Protein AF-A0A2R6HQU1-F1 (afdb_monomer)

Structure (mmCIF, N/CA/C/O backbone):
data_AF-A0A2R6HQU1-F1
#
_entry.id   AF-A0A2R6HQU1-F1
#
loop_
_atom_site.group_PDB
_atom_site.id
_atom_site.type_symbol
_atom_site.label_atom_id
_atom_site.label_alt_id
_atom_site.label_comp_id
_atom_site.label_asym_id
_atom_site.label_entity_id
_atom_site.label_seq_id
_atom_site.pdbx_PDB_ins_code
_atom_site.Cartn_x
_atom_site.Cartn_y
_atom_site.Cartn_z
_atom_site.occupancy
_atom_site.B_iso_or_equiv
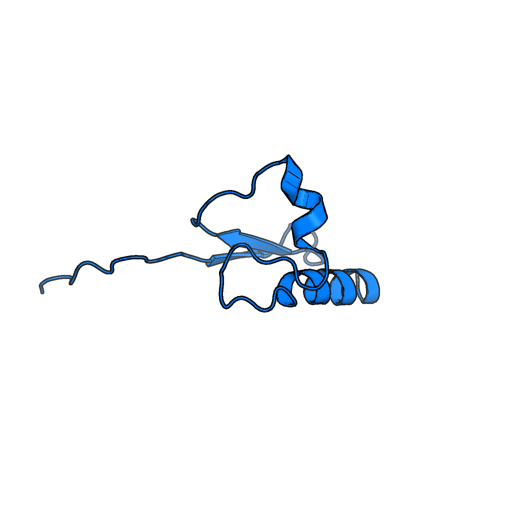_atom_site.auth_seq_id
_atom_site.auth_comp_id
_atom_site.auth_asym_id
_atom_site.auth_atom_id
_atom_site.pdbx_PDB_model_num
ATOM 1 N N . MET A 1 1 ? 20.891 -23.739 20.141 1.00 46.16 1 MET A N 1
ATOM 2 C CA . MET A 1 1 ? 20.587 -22.337 19.800 1.00 46.16 1 MET A CA 1
ATOM 3 C C . MET A 1 1 ? 19.077 -22.242 19.794 1.00 46.16 1 MET A C 1
ATOM 5 O O . MET A 1 1 ? 18.454 -22.756 18.876 1.00 46.16 1 MET A O 1
ATOM 9 N N . GLU A 1 2 ? 18.504 -21.764 20.894 1.00 42.34 2 GLU A N 1
ATOM 10 C CA . GLU A 1 2 ? 17.066 -21.512 21.005 1.00 42.34 2 GLU A CA 1
ATOM 11 C C . GLU A 1 2 ? 16.719 -20.381 20.036 1.00 42.34 2 GLU A C 1
ATOM 13 O O . GLU A 1 2 ? 17.276 -19.289 20.137 1.00 42.34 2 GLU A O 1
ATOM 18 N N . ARG A 1 3 ? 15.869 -20.662 19.045 1.00 51.34 3 ARG A N 1
ATOM 19 C CA . ARG A 1 3 ? 15.225 -19.601 18.275 1.00 51.34 3 ARG A CA 1
ATOM 20 C C . ARG A 1 3 ? 14.149 -19.035 19.190 1.00 51.34 3 ARG A C 1
ATOM 22 O O . ARG A 1 3 ? 13.200 -19.747 19.504 1.00 51.34 3 ARG A O 1
ATOM 29 N N . GLY A 1 4 ? 14.343 -17.807 19.665 1.00 46.88 4 GLY A N 1
ATOM 30 C CA . G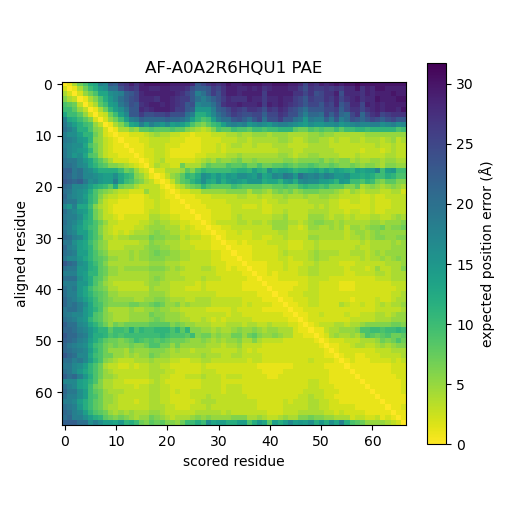LY A 1 4 ? 13.252 -17.049 20.262 1.00 46.88 4 GLY A CA 1
ATOM 31 C C . GLY A 1 4 ? 12.138 -16.944 19.227 1.00 46.88 4 GLY A C 1
ATOM 32 O O . GLY A 1 4 ? 12.413 -16.639 18.067 1.00 46.88 4 GLY A O 1
ATOM 33 N N . GLN A 1 5 ? 10.922 -17.292 19.629 1.00 52.75 5 GLN A N 1
ATOM 34 C CA . GLN A 1 5 ? 9.715 -17.068 18.848 1.00 52.75 5 GLN A CA 1
ATOM 35 C C . GLN A 1 5 ? 9.662 -15.565 18.515 1.00 52.75 5 GLN A C 1
ATOM 37 O O . GLN A 1 5 ? 9.580 -14.751 19.433 1.00 52.75 5 GLN A O 1
ATOM 42 N N . ALA A 1 6 ? 9.805 -15.195 17.239 1.00 54.75 6 ALA A N 1
ATOM 43 C CA . ALA A 1 6 ? 9.442 -13.859 16.784 1.00 54.75 6 ALA A CA 1
ATOM 44 C C . ALA A 1 6 ? 7.916 -13.856 16.697 1.00 54.75 6 ALA A C 1
ATOM 46 O O . ALA A 1 6 ? 7.331 -14.613 15.922 1.00 54.75 6 ALA A O 1
ATOM 47 N N . GLU A 1 7 ? 7.287 -13.125 17.604 1.00 60.75 7 GLU A N 1
ATOM 48 C CA . GLU A 1 7 ? 5.862 -12.839 17.535 1.00 60.75 7 GLU A CA 1
ATOM 49 C C . GLU A 1 7 ? 5.733 -11.693 16.512 1.00 60.75 7 GLU A C 1
ATOM 51 O O . GLU A 1 7 ? 6.372 -10.657 16.692 1.00 60.75 7 GLU A O 1
ATOM 56 N N . ASP A 1 8 ? 5.028 -11.973 15.407 1.00 62.44 8 ASP A N 1
ATOM 57 C CA . ASP A 1 8 ? 4.763 -11.116 14.234 1.00 62.44 8 ASP A CA 1
ATOM 58 C C . ASP A 1 8 ? 5.967 -10.831 13.301 1.00 62.44 8 ASP A C 1
ATOM 60 O O . ASP A 1 8 ? 6.599 -9.779 13.346 1.00 62.44 8 ASP A O 1
ATOM 64 N N . ASP A 1 9 ? 6.283 -11.783 12.413 1.00 69.19 9 ASP A N 1
ATOM 65 C CA . ASP A 1 9 ? 7.237 -11.591 11.303 1.00 69.19 9 ASP A CA 1
ATOM 66 C C . ASP A 1 9 ? 6.448 -11.351 9.998 1.00 69.19 9 ASP A C 1
ATOM 68 O O . ASP A 1 9 ? 6.350 -12.226 9.134 1.00 69.19 9 ASP A O 1
ATOM 72 N N . ASP A 1 10 ? 5.810 -10.182 9.882 1.00 83.62 10 ASP A N 1
ATOM 73 C CA . ASP A 1 10 ? 5.163 -9.767 8.632 1.00 83.62 10 ASP A CA 1
ATOM 74 C C . ASP A 1 10 ? 6.234 -9.602 7.543 1.00 83.62 10 ASP A C 1
ATOM 76 O O . ASP A 1 10 ? 7.116 -8.739 7.613 1.00 83.62 10 ASP A O 1
ATOM 80 N N . THR A 1 11 ? 6.184 -10.463 6.526 1.00 92.75 11 THR A N 1
ATOM 81 C CA . THR A 1 11 ? 7.154 -10.462 5.428 1.00 92.75 11 THR A CA 1
ATOM 82 C C . THR A 1 11 ? 6.632 -9.639 4.260 1.00 92.75 11 THR A C 1
ATOM 84 O O . THR A 1 11 ? 5.508 -9.839 3.815 1.00 92.75 11 THR A O 1
ATOM 87 N N . ILE A 1 12 ? 7.480 -8.761 3.713 1.00 93.56 12 ILE A N 1
ATOM 88 C CA . ILE A 1 12 ? 7.191 -7.998 2.492 1.00 93.56 12 ILE A CA 1
ATOM 89 C C . ILE A 1 12 ? 7.939 -8.605 1.300 1.00 93.56 12 ILE A C 1
ATOM 91 O O . ILE A 1 12 ? 9.163 -8.760 1.319 1.00 93.56 12 ILE A O 1
ATOM 95 N N . TYR A 1 13 ? 7.211 -8.872 0.221 1.00 95.06 13 TYR A N 1
ATOM 96 C CA . TYR A 1 13 ? 7.714 -9.354 -1.059 1.00 95.06 13 TYR A CA 1
ATOM 97 C C . TYR A 1 13 ? 7.665 -8.240 -2.099 1.00 95.06 13 TYR A C 1
ATOM 99 O O . TYR A 1 13 ? 6.619 -7.638 -2.338 1.00 95.06 13 TYR A O 1
ATOM 107 N N . VAL A 1 14 ? 8.788 -8.010 -2.778 1.00 94.88 14 VAL A N 1
ATOM 108 C CA . VAL A 1 14 ? 8.865 -7.096 -3.923 1.00 94.88 14 VAL A CA 1
ATOM 109 C C . VAL A 1 14 ? 9.358 -7.872 -5.133 1.00 94.88 14 VAL A C 1
ATOM 111 O O . VAL A 1 14 ? 10.383 -8.551 -5.073 1.00 94.88 14 VAL A O 1
ATOM 114 N N . SER A 1 15 ? 8.626 -7.781 -6.237 1.00 94.38 15 SER A N 1
ATOM 115 C CA . SER A 1 15 ? 8.953 -8.477 -7.484 1.00 94.38 15 SER A CA 1
ATOM 116 C C . SER A 1 15 ? 8.779 -7.552 -8.680 1.00 94.38 15 SER A C 1
ATOM 118 O O . SER A 1 15 ? 7.823 -6.784 -8.731 1.00 94.38 15 SER A O 1
ATOM 120 N N . ALA A 1 16 ? 9.702 -7.619 -9.636 1.00 93.94 16 ALA A N 1
ATOM 121 C CA . ALA A 1 16 ? 9.536 -6.985 -10.940 1.00 93.94 16 ALA A CA 1
ATOM 122 C C . ALA A 1 16 ? 8.663 -7.873 -11.840 1.00 93.94 16 ALA A C 1
ATOM 124 O O . ALA A 1 16 ? 8.764 -9.101 -11.770 1.00 93.94 16 ALA A O 1
ATOM 125 N N . LEU A 1 17 ? 7.822 -7.261 -12.672 1.00 89.31 17 LEU A N 1
ATOM 126 C CA . LEU A 1 17 ? 7.022 -7.951 -13.687 1.00 89.31 17 LEU A CA 1
ATOM 127 C C . LEU A 1 17 ? 7.766 -7.984 -15.033 1.00 89.31 17 LEU A C 1
ATOM 129 O O . LEU A 1 17 ? 8.763 -7.285 -15.2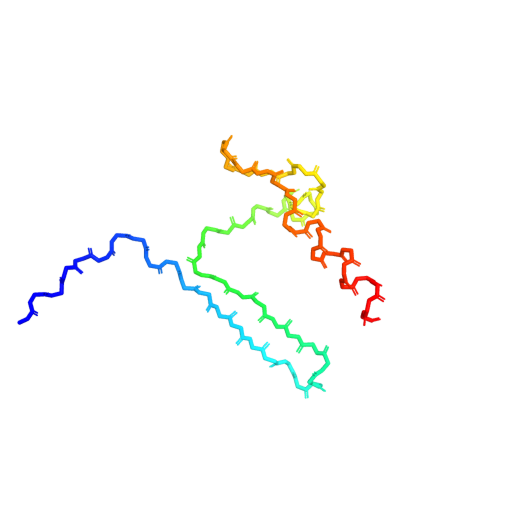17 1.00 89.31 17 LEU A O 1
ATOM 133 N N . ASP A 1 18 ? 7.307 -8.826 -15.964 1.00 83.44 18 ASP A N 1
ATOM 134 C CA . ASP A 1 18 ? 8.040 -9.219 -17.184 1.00 83.44 18 ASP A CA 1
ATOM 135 C C . ASP A 1 18 ? 8.531 -8.052 -18.066 1.00 83.44 18 ASP A C 1
ATOM 137 O O . ASP A 1 18 ? 9.541 -8.188 -18.758 1.00 83.44 18 ASP A O 1
ATOM 141 N N . SER A 1 19 ? 7.846 -6.906 -18.045 1.00 79.94 19 SER A N 1
ATOM 142 C CA . SER A 1 19 ? 8.208 -5.698 -18.801 1.00 79.94 19 SER A CA 1
ATOM 143 C C . SER A 1 19 ? 9.380 -4.921 -18.186 1.00 79.94 19 SER A C 1
ATOM 145 O O . SER A 1 19 ? 10.042 -4.152 -18.879 1.00 79.94 19 SER A O 1
ATOM 147 N N . GLY A 1 20 ? 9.657 -5.108 -16.890 1.00 77.56 20 GLY A N 1
ATOM 148 C CA . GLY A 1 20 ? 10.601 -4.296 -16.114 1.00 77.56 20 GLY A CA 1
ATOM 149 C C . GLY A 1 20 ? 10.111 -2.873 -15.810 1.00 77.56 20 GLY A C 1
ATOM 150 O O . GLY A 1 20 ? 10.789 -2.144 -15.089 1.00 77.56 20 GLY A O 1
ATOM 151 N N . GLU A 1 21 ? 8.945 -2.492 -16.333 1.00 84.44 21 GLU A N 1
ATOM 152 C CA . GLU A 1 21 ? 8.294 -1.189 -16.135 1.00 84.44 21 GLU A CA 1
ATOM 153 C C . GLU A 1 21 ? 7.294 -1.227 -14.971 1.00 84.44 21 GLU A C 1
ATOM 155 O O . GLU A 1 21 ? 6.869 -0.191 -14.468 1.00 84.44 21 GLU A O 1
ATOM 160 N N . GLU A 1 22 ? 6.962 -2.427 -14.498 1.00 89.81 22 GLU A N 1
ATOM 161 C CA . GLU A 1 22 ? 6.010 -2.654 -13.422 1.00 89.81 22 GLU A CA 1
ATOM 162 C C . GLU A 1 22 ? 6.642 -3.506 -12.317 1.00 89.81 22 GLU A C 1
ATOM 164 O O . GLU A 1 22 ? 7.471 -4.392 -12.555 1.00 89.81 22 GLU A O 1
ATOM 169 N N . PHE A 1 23 ? 6.215 -3.264 -11.082 1.00 92.75 23 PHE A N 1
ATOM 170 C CA . PHE A 1 23 ? 6.590 -4.067 -9.929 1.00 92.75 23 PHE A CA 1
ATOM 171 C C . PHE A 1 23 ? 5.370 -4.320 -9.052 1.00 92.75 23 PHE A C 1
ATOM 173 O O . PHE A 1 23 ? 4.417 -3.543 -9.025 1.00 92.75 23 PHE A O 1
ATOM 180 N N . ARG A 1 24 ? 5.413 -5.421 -8.310 1.00 92.50 24 ARG A N 1
ATOM 181 C CA . ARG A 1 24 ? 4.401 -5.802 -7.334 1.00 92.50 24 ARG A CA 1
ATOM 182 C C . ARG A 1 24 ? 5.010 -5.794 -5.943 1.00 92.50 24 ARG A C 1
ATOM 184 O O . ARG A 1 24 ? 6.091 -6.350 -5.741 1.00 92.50 24 ARG A O 1
ATOM 191 N N . VAL A 1 25 ? 4.263 -5.228 -5.003 1.00 92.88 25 VAL A N 1
ATOM 192 C CA . VAL A 1 25 ? 4.490 -5.352 -3.561 1.00 92.88 25 VAL A CA 1
ATOM 193 C C . VAL A 1 25 ? 3.396 -6.256 -2.993 1.00 92.88 25 VAL A C 1
ATOM 195 O O . VAL A 1 25 ? 2.235 -6.125 -3.378 1.00 92.88 25 VAL A O 1
ATOM 198 N N . ALA A 1 26 ? 3.767 -7.207 -2.145 1.00 93.44 26 ALA A N 1
ATOM 199 C CA . ALA A 1 26 ? 2.849 -8.085 -1.428 1.00 93.44 26 ALA A CA 1
ATOM 200 C C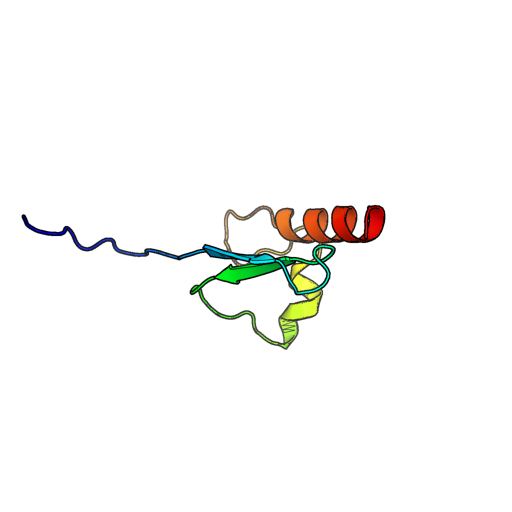 . ALA A 1 26 ? 3.357 -8.301 -0.001 1.00 93.44 26 ALA A C 1
ATOM 202 O O . ALA A 1 26 ? 4.556 -8.176 0.243 1.00 93.44 26 ALA A O 1
ATOM 203 N N . AS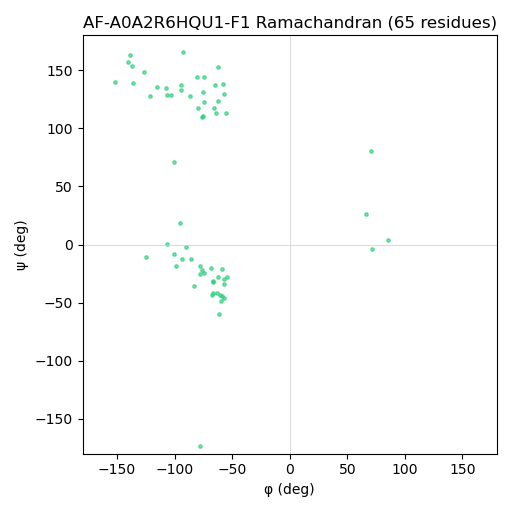P A 1 27 ? 2.468 -8.663 0.908 1.00 91.25 27 ASP A N 1
ATOM 204 C CA . ASP A 1 27 ? 2.786 -9.010 2.288 1.00 91.25 27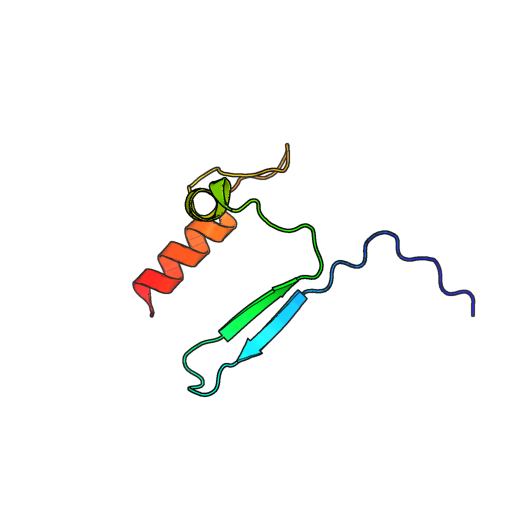 ASP A CA 1
ATOM 205 C C . ASP A 1 27 ? 1.965 -10.224 2.749 1.00 91.25 27 ASP A C 1
ATOM 207 O O . ASP A 1 27 ? 1.004 -10.602 2.078 1.00 91.25 27 ASP A O 1
ATOM 211 N N . ASP A 1 28 ? 2.381 -10.864 3.846 1.00 93.38 28 ASP A N 1
ATOM 212 C CA . ASP A 1 28 ? 1.650 -11.974 4.491 1.00 93.38 28 ASP A CA 1
ATOM 213 C C . ASP A 1 28 ? 0.743 -11.500 5.649 1.00 93.38 28 ASP A C 1
ATOM 215 O O . ASP A 1 28 ? 0.358 -12.299 6.509 1.00 93.38 28 ASP A O 1
ATOM 219 N N . GLY A 1 29 ? 0.423 -10.205 5.695 1.00 88.12 29 GLY A N 1
ATOM 220 C CA . GLY A 1 29 ? -0.431 -9.604 6.708 1.00 88.12 29 GLY A CA 1
ATOM 221 C C . GLY A 1 29 ? -1.927 -9.859 6.475 1.00 88.12 29 GLY A C 1
ATOM 222 O O . GLY A 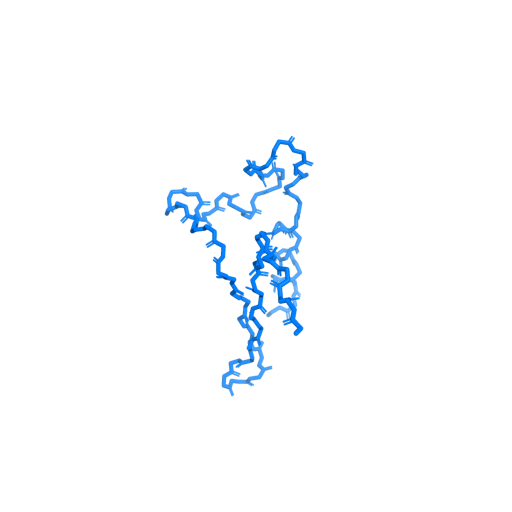1 29 ? -2.332 -10.634 5.603 1.00 88.12 29 GLY A O 1
ATOM 223 N N . PRO A 1 30 ? -2.798 -9.230 7.284 1.00 89.31 30 PRO A N 1
ATOM 224 C CA . PRO A 1 30 ? -4.243 -9.360 7.132 1.00 89.31 30 PRO A CA 1
ATOM 225 C C . PRO A 1 30 ? -4.742 -8.770 5.803 1.00 89.31 30 PRO A C 1
ATOM 227 O O . PRO A 1 30 ? -4.370 -7.664 5.417 1.00 89.31 30 PRO A O 1
ATOM 230 N N . ASP A 1 31 ? -5.655 -9.488 5.143 1.00 90.50 31 ASP A N 1
ATOM 231 C CA . ASP A 1 31 ? -6.293 -9.039 3.903 1.00 90.50 31 ASP A CA 1
ATOM 232 C C . ASP A 1 31 ? -7.115 -7.746 4.079 1.00 90.50 31 ASP A C 1
ATOM 234 O O . ASP A 1 31 ? -7.703 -7.481 5.132 1.00 90.50 31 ASP A O 1
ATOM 238 N N . ILE A 1 32 ? -7.239 -6.986 2.986 1.00 90.75 32 ILE A N 1
ATOM 239 C CA . ILE A 1 32 ? -8.107 -5.805 2.890 1.00 90.75 32 ILE A CA 1
ATOM 240 C C . ILE A 1 32 ? -9.525 -6.249 2.483 1.00 90.75 32 ILE A C 1
ATOM 242 O O . ILE A 1 32 ? -9.679 -6.929 1.461 1.00 90.75 32 ILE A O 1
ATOM 246 N N . PRO A 1 33 ? -10.587 -5.857 3.216 1.00 93.44 33 PRO A N 1
ATOM 247 C CA . PRO A 1 33 ? -11.963 -6.104 2.795 1.00 93.44 33 PRO A CA 1
ATOM 248 C C . PRO A 1 33 ? -12.261 -5.490 1.422 1.00 93.44 33 PRO A C 1
ATOM 250 O O . PRO A 1 33 ? -11.895 -4.352 1.144 1.00 93.44 33 PRO A O 1
ATOM 253 N N . VAL A 1 34 ? -12.981 -6.224 0.565 1.00 93.56 34 VAL A N 1
ATOM 254 C CA . VAL A 1 34 ? -13.255 -5.812 -0.830 1.00 93.56 34 VAL A CA 1
ATOM 255 C C . VAL A 1 34 ? -13.946 -4.447 -0.921 1.00 93.56 34 VAL A C 1
ATOM 257 O O . VAL A 1 34 ? -13.707 -3.692 -1.858 1.00 93.56 34 VAL A O 1
ATOM 260 N N . GLU A 1 35 ? -14.796 -4.129 0.053 1.00 93.62 35 GLU A N 1
ATOM 261 C CA . GLU A 1 35 ? -15.496 -2.844 0.137 1.00 93.62 35 GLU A CA 1
ATOM 262 C C . GLU A 1 35 ? -14.573 -1.655 0.435 1.00 93.62 35 GLU A C 1
ATOM 264 O O . GLU A 1 35 ? -14.929 -0.529 0.112 1.00 93.62 35 GLU A O 1
ATOM 269 N N . GLU A 1 36 ? -13.383 -1.900 0.985 1.00 92.81 36 GLU A N 1
ATOM 270 C CA . GLU A 1 36 ? -12.420 -0.863 1.366 1.00 92.81 36 GLU A CA 1
ATOM 271 C C . GLU A 1 36 ? -11.300 -0.689 0.329 1.00 92.81 36 GLU A C 1
ATOM 273 O O . GLU A 1 36 ? -10.526 0.262 0.412 1.00 92.81 36 GLU A O 1
ATOM 278 N N . CYS A 1 37 ? -11.215 -1.562 -0.686 1.00 91.75 37 CYS A N 1
ATOM 279 C CA . CYS A 1 37 ? -10.135 -1.556 -1.680 1.00 91.75 37 CYS A CA 1
ATOM 280 C C . CYS A 1 37 ? -9.976 -0.227 -2.440 1.00 91.75 37 CYS A C 1
ATOM 282 O O . CYS A 1 37 ? -8.869 0.093 -2.869 1.00 91.75 37 CYS A O 1
ATOM 284 N N . GLU A 1 38 ? -11.049 0.543 -2.634 1.00 90.62 38 GLU A N 1
ATOM 285 C CA . GLU A 1 38 ? -10.953 1.880 -3.238 1.00 90.62 38 GLU A CA 1
ATOM 286 C C . GLU A 1 38 ? -10.562 2.948 -2.203 1.00 90.62 38 GLU A C 1
ATOM 288 O O . GLU A 1 38 ? -9.788 3.864 -2.500 1.00 90.62 38 GLU A O 1
ATOM 293 N N . ASP A 1 39 ? -11.048 2.803 -0.971 1.00 93.25 39 ASP A N 1
ATOM 294 C CA . ASP A 1 39 ? -10.862 3.768 0.109 1.00 93.25 39 ASP A CA 1
ATOM 295 C C . ASP A 1 39 ? -9.450 3.749 0.698 1.00 93.25 39 ASP A C 1
ATOM 297 O O . ASP A 1 39 ? -8.990 4.789 1.174 1.00 93.25 39 ASP A O 1
ATOM 301 N N . VAL A 1 40 ? -8.713 2.635 0.600 1.00 94.56 40 VAL A N 1
ATOM 302 C CA . VAL A 1 40 ? -7.331 2.544 1.116 1.00 94.56 40 VAL A CA 1
ATOM 303 C C . VAL A 1 40 ? -6.369 3.560 0.493 1.00 94.56 40 VAL A C 1
ATOM 305 O O . VAL A 1 40 ? -5.345 3.887 1.089 1.00 94.56 40 VAL A O 1
ATOM 308 N N . PHE A 1 41 ? -6.695 4.103 -0.684 1.00 94.56 41 PHE A N 1
ATOM 309 C CA . PHE A 1 41 ? -5.913 5.154 -1.342 1.00 94.56 41 PHE A CA 1
ATOM 310 C C . PHE A 1 41 ? -6.351 6.577 -0.958 1.00 94.56 41 PHE A C 1
ATOM 312 O O . PHE A 1 41 ? -5.769 7.554 -1.437 1.00 94.56 41 PHE A O 1
ATOM 319 N N . SER A 1 42 ? -7.384 6.738 -0.132 1.00 93.44 42 SER A N 1
ATOM 320 C CA . SER A 1 42 ? -7.876 8.042 0.317 1.00 93.44 42 SER A CA 1
ATOM 321 C C . SER A 1 42 ? -6.956 8.671 1.363 1.00 93.44 42 SER A C 1
ATOM 323 O O . SER A 1 42 ? -6.407 8.000 2.234 1.00 93.44 42 SER A O 1
ATOM 325 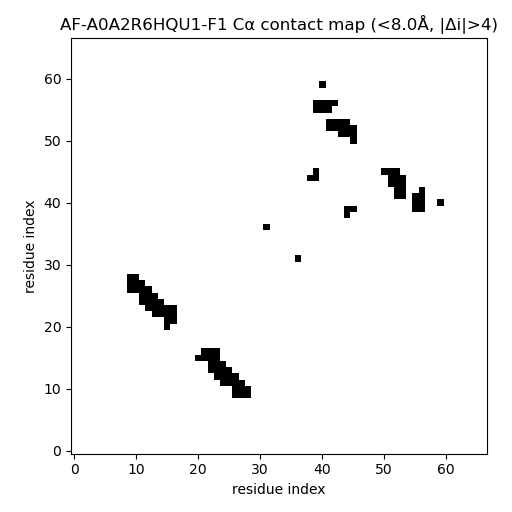N N . PHE A 1 43 ? -6.813 9.998 1.311 1.00 93.56 43 PHE A N 1
ATOM 326 C CA . PHE A 1 43 ? -6.041 10.732 2.312 1.00 93.56 43 PHE A CA 1
ATOM 327 C C . PHE A 1 43 ? -6.656 10.576 3.704 1.00 93.56 43 PHE A C 1
ATOM 329 O O . PHE A 1 43 ? -7.809 10.942 3.927 1.00 93.56 43 PHE A O 1
ATOM 336 N N . GLY A 1 44 ? -5.850 10.097 4.649 1.00 91.69 44 GLY A N 1
ATOM 337 C CA . GLY A 1 44 ? -6.247 9.941 6.045 1.00 91.69 44 GLY A CA 1
ATOM 338 C C . GLY A 1 44 ? -6.968 8.630 6.354 1.00 91.69 44 GLY A C 1
ATOM 339 O O . GLY A 1 44 ? -7.385 8.449 7.495 1.00 91.69 44 GLY A O 1
ATOM 340 N N . TYR A 1 45 ? -7.110 7.714 5.389 1.00 92.56 45 TYR A N 1
ATOM 341 C CA . TYR A 1 45 ? -7.658 6.386 5.658 1.00 92.56 45 TYR A CA 1
ATOM 342 C C . TYR A 1 45 ? -6.620 5.519 6.387 1.00 92.56 45 TYR A C 1
ATOM 344 O O . TYR A 1 45 ? -5.511 5.305 5.895 1.00 92.56 45 TYR A O 1
ATOM 352 N N . SER A 1 46 ? -6.971 5.016 7.571 1.00 91.88 46 SER A N 1
ATOM 353 C CA . SER A 1 46 ? -6.162 4.055 8.320 1.00 91.88 46 SER A CA 1
ATOM 354 C C . SER A 1 46 ? -7.048 3.176 9.198 1.00 91.88 46 SER A C 1
ATOM 356 O O . SER A 1 46 ? -7.988 3.662 9.826 1.00 91.88 46 SER A O 1
ATOM 358 N N . THR A 1 47 ? -6.723 1.888 9.264 1.00 90.06 47 THR A N 1
ATOM 359 C CA . THR A 1 47 ? -7.327 0.925 10.195 1.00 90.06 47 THR A CA 1
ATOM 360 C C . THR A 1 47 ? -6.629 0.928 11.560 1.00 90.06 47 THR A C 1
ATOM 362 O O . THR A 1 47 ? -7.167 0.401 12.536 1.00 90.06 47 THR A O 1
ATOM 365 N N . GLU A 1 48 ? -5.462 1.574 11.664 1.00 88.81 48 GLU A N 1
ATOM 366 C CA . GLU A 1 48 ? -4.713 1.724 12.906 1.00 88.81 48 GLU A CA 1
ATOM 367 C C . GLU A 1 48 ? -5.041 3.041 13.607 1.00 88.81 48 GLU A C 1
ATOM 369 O O . GLU A 1 48 ? -5.076 4.114 13.007 1.00 88.81 48 GLU A O 1
ATOM 374 N N . LYS A 1 49 ? -5.214 2.984 14.930 1.00 83.75 49 LYS A N 1
ATOM 375 C CA . LYS A 1 49 ? -5.620 4.143 15.741 1.00 83.75 49 LYS A CA 1
ATOM 376 C C . LYS A 1 49 ? -4.615 5.303 15.712 1.00 83.75 49 LYS A C 1
ATOM 378 O O . LYS A 1 49 ? -5.001 6.451 15.920 1.00 83.75 49 LYS A O 1
ATOM 383 N N . GLU A 1 50 ? -3.340 4.995 15.502 1.00 88.88 50 GLU A N 1
ATOM 384 C CA . GLU A 1 50 ? -2.236 5.963 15.454 1.00 88.88 50 GLU A CA 1
ATOM 385 C C . GLU A 1 50 ? -1.721 6.185 14.019 1.00 88.88 50 GLU A C 1
ATOM 387 O O . GLU A 1 50 ? -0.818 6.995 13.800 1.00 88.88 50 GLU A O 1
ATOM 392 N N . GLY A 1 51 ? -2.313 5.503 13.033 1.00 87.12 51 GLY A N 1
ATOM 393 C CA . GLY A 1 51 ? -1.934 5.608 11.633 1.00 87.12 51 GLY A CA 1
ATOM 394 C C . GLY A 1 51 ? -2.424 6.914 11.011 1.00 87.12 51 GLY A C 1
ATOM 395 O O . GLY A 1 51 ? -3.584 7.298 11.124 1.00 87.12 51 GLY A O 1
ATOM 396 N N . THR A 1 52 ? -1.530 7.618 10.320 1.00 91.56 52 THR A N 1
ATOM 397 C CA . THR A 1 52 ? -1.856 8.892 9.657 1.00 91.56 52 THR A CA 1
ATOM 398 C C . THR A 1 52 ? -2.618 8.713 8.345 1.00 91.56 52 THR A C 1
ATOM 400 O O . THR A 1 52 ? -3.216 9.669 7.860 1.00 91.56 52 THR A O 1
ATOM 403 N N . GLY A 1 53 ? -2.574 7.518 7.746 1.00 92.62 53 GLY A N 1
ATOM 404 C CA . GLY A 1 53 ? -3.314 7.196 6.525 1.00 92.62 53 GLY A CA 1
ATOM 405 C C . GLY A 1 53 ? -2.871 7.957 5.273 1.00 92.62 53 GLY A C 1
ATOM 406 O O . GLY A 1 53 ? -3.672 8.208 4.379 1.00 92.62 53 GLY A O 1
ATOM 407 N N . VAL A 1 54 ? -1.609 8.394 5.208 1.00 94.81 54 VAL A N 1
ATOM 408 C CA . VAL A 1 54 ? -1.085 9.169 4.063 1.00 94.81 54 VAL A CA 1
ATOM 409 C C . VAL A 1 54 ? -0.294 8.329 3.058 1.00 94.81 54 VAL A C 1
ATOM 411 O O . VAL A 1 54 ? -0.101 8.762 1.928 1.00 94.81 54 VAL A O 1
ATOM 414 N N . GLY A 1 55 ? 0.174 7.140 3.449 1.00 93.94 55 GLY A N 1
ATOM 415 C CA . GLY A 1 55 ? 1.139 6.354 2.670 1.00 93.94 55 GLY A CA 1
ATOM 416 C C . GLY A 1 55 ? 0.630 5.948 1.285 1.00 93.94 55 GLY A C 1
ATOM 417 O O . GLY A 1 55 ? 1.212 6.342 0.278 1.00 93.94 55 GLY A O 1
ATOM 418 N N . LEU A 1 56 ? -0.474 5.198 1.223 1.00 94.38 56 LEU A N 1
ATOM 419 C CA . LEU A 1 56 ? -1.036 4.712 -0.044 1.00 94.38 56 LEU A CA 1
ATOM 420 C C . LEU A 1 56 ? -1.568 5.843 -0.935 1.00 94.38 56 LEU A C 1
ATOM 422 O O . LEU A 1 56 ? -1.454 5.764 -2.157 1.00 94.38 56 LEU A O 1
ATOM 426 N N . ALA A 1 57 ? -2.071 6.928 -0.338 1.00 93.75 57 ALA A N 1
ATOM 427 C CA . ALA A 1 57 ? -2.471 8.119 -1.083 1.00 93.75 57 ALA A CA 1
ATOM 428 C C . ALA A 1 57 ? -1.284 8.742 -1.843 1.00 93.75 57 ALA A C 1
ATOM 430 O O . ALA A 1 57 ? -1.410 9.058 -3.025 1.00 93.75 57 ALA A O 1
ATOM 431 N N . ILE A 1 58 ? -0.116 8.839 -1.194 1.00 94.31 58 ILE A N 1
ATOM 432 C CA . ILE A 1 58 ? 1.128 9.314 -1.821 1.00 94.31 58 ILE A CA 1
ATOM 433 C C . ILE A 1 58 ? 1.611 8.335 -2.898 1.00 94.31 58 ILE A C 1
ATOM 435 O O . ILE A 1 58 ? 2.037 8.768 -3.966 1.00 94.31 58 ILE A O 1
ATOM 439 N N . VAL A 1 59 ? 1.538 7.021 -2.648 1.00 94.25 59 VAL A N 1
ATOM 440 C CA . VAL A 1 59 ? 1.914 6.003 -3.647 1.00 94.25 59 VAL A CA 1
ATOM 441 C C . VAL A 1 59 ? 1.099 6.176 -4.927 1.00 94.25 59 VAL A C 1
ATOM 443 O O . VAL A 1 59 ? 1.687 6.187 -6.007 1.00 94.25 59 VAL A O 1
ATOM 446 N N . ARG A 1 60 ? -0.223 6.367 -4.816 1.00 92.94 60 ARG A N 1
ATOM 447 C CA . ARG A 1 60 ? -1.089 6.623 -5.975 1.00 92.94 60 ARG A CA 1
ATOM 448 C C . ARG A 1 60 ? -0.671 7.887 -6.721 1.00 92.94 60 ARG A C 1
ATOM 450 O O . ARG A 1 60 ? -0.494 7.824 -7.928 1.00 92.94 60 ARG A O 1
ATOM 457 N N . GLU A 1 61 ? -0.461 8.997 -6.016 1.00 94.56 61 GLU A N 1
ATOM 458 C CA . GLU A 1 61 ? -0.070 10.269 -6.641 1.00 94.56 61 GLU A CA 1
ATOM 459 C C . GLU A 1 61 ? 1.249 10.149 -7.423 1.00 94.56 61 GLU A C 1
ATOM 461 O O . GLU A 1 61 ? 1.352 10.611 -8.559 1.00 94.56 61 GLU A O 1
ATOM 466 N N . ILE A 1 62 ? 2.254 9.483 -6.848 1.00 94.06 62 ILE A N 1
ATOM 467 C CA . ILE A 1 62 ? 3.551 9.267 -7.503 1.00 94.06 62 ILE A CA 1
ATOM 468 C C . ILE A 1 62 ? 3.405 8.323 -8.704 1.00 94.06 62 ILE A C 1
ATOM 470 O O . ILE A 1 62 ? 3.974 8.596 -9.760 1.00 94.06 62 ILE A O 1
ATOM 474 N N . ALA A 1 63 ? 2.649 7.231 -8.563 1.00 91.50 63 ALA A N 1
ATOM 475 C CA . ALA A 1 63 ? 2.414 6.285 -9.651 1.00 91.50 63 ALA A CA 1
ATOM 476 C C . ALA A 1 63 ? 1.656 6.937 -10.819 1.00 91.50 63 ALA A C 1
ATOM 478 O O . ALA A 1 63 ? 2.042 6.752 -11.965 1.00 91.50 63 ALA A O 1
ATOM 479 N N . GLU A 1 64 ? 0.640 7.757 -10.548 1.00 91.56 64 GLU A N 1
ATOM 480 C CA . GLU A 1 64 ? -0.098 8.507 -11.575 1.00 91.56 64 GLU A CA 1
ATOM 481 C C . GLU A 1 64 ? 0.762 9.577 -12.264 1.00 91.56 64 GLU A C 1
ATOM 483 O O . GLU A 1 64 ? 0.561 9.870 -13.441 1.00 91.56 64 GLU A O 1
ATOM 488 N N . ALA A 1 65 ? 1.722 10.173 -11.550 1.00 94.88 65 ALA A N 1
ATOM 489 C CA . ALA A 1 65 ? 2.607 11.197 -12.103 1.00 94.88 65 ALA A CA 1
ATOM 490 C C . ALA A 1 65 ? 3.738 10.634 -12.983 1.00 94.88 65 ALA A C 1
ATOM 492 O O . ALA A 1 65 ? 4.272 11.364 -13.823 1.00 94.88 65 ALA A O 1
ATOM 493 N N . HIS A 1 66 ? 4.142 9.380 -12.762 1.00 88.31 66 HIS A N 1
ATOM 494 C CA . HIS A 1 66 ? 5.347 8.792 -13.360 1.00 88.31 66 HIS A CA 1
ATOM 495 C C . HIS A 1 66 ? 5.126 7.488 -14.141 1.00 88.31 66 HIS A C 1
ATOM 497 O O . HIS A 1 66 ? 6.075 7.042 -14.790 1.00 88.31 66 HIS A O 1
ATOM 503 N N . GLY A 1 67 ? 3.942 6.880 -14.047 1.00 73.56 67 GLY A N 1
ATOM 504 C CA . GLY A 1 67 ? 3.548 5.689 -14.807 1.00 73.56 67 GLY A CA 1
ATOM 505 C C . GLY A 1 67 ? 3.119 5.970 -16.241 1.00 73.56 67 GLY A C 1
ATOM 506 O O . GLY A 1 67 ? 3.032 7.155 -16.643 1.00 73.56 67 GLY A O 1
#

Mean predicted aligned error: 7.43 Å

Foldseek 3Di:
DDDDDDDDPWDWDKAADPVNPDIDIDIPDDDDPPVCVVVLLPQQDDPDPPDRSCVSVVVVVVVVVPD

Nearest PDB structures (foldseek):
  6i9r-assembly1_a  TM=4.011E-01  e=9.545E-01  Homo sapiens
  7o9m-assembly1_a  TM=3.559E-01  e=2.33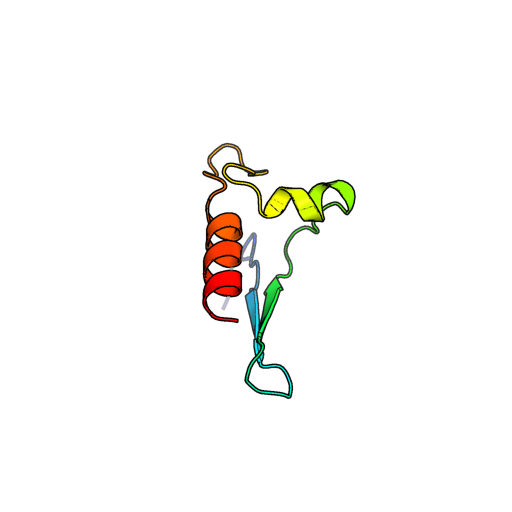1E+00  Homo sapiens
  7odt-assembly1_a  TM=3.145E-01  e=4.324E+00  Homo sapiens
  6gaw-assembly1_Bf  TM=3.113E-01  e=4.037E+00  Sus scrofa

Sequence (67 aa):
MERGQAEDDDTIYVSALDSGEEFRVADDGPDIPVEECEDVFSFGYSTEKEGTGVGLAIVREIAEAHG

pLDDT: mean 86.05, std 13.58, range [42.34, 95.06]

Solvent-accessible surface area (backbone atoms only — not comparable to full-atom values): 4438 Å² total; per-residue (Å²): 133,84,77,75,83,75,84,82,79,76,49,77,47,77,46,74,42,98,83,71,83,47,70,48,78,48,65,75,63,87,82,81,57,80,91,44,67,74,49,56,46,34,79,54,41,54,95,47,96,86,50,70,19,50,64,50,26,50,51,49,54,53,45,72,73,70,106

Radius of gyration: 15.61 Å; Cα contacts (8 Å, |Δi|>4): 53; chains: 1; bounding box: 36×34×40 Å

Secondary structure (DSSP, 8-state):
------S----EEEEE-TTSS-EEEEESSPPPPGGGTTGGGSTT--SSTT----HHHHHHHHHHHH-